Protein AF-A0A0N5AAP8-F1 (afdb_monomer_lite)

Structure (mmCIF, N/CA/C/O backbone):
data_AF-A0A0N5AAP8-F1
#
_entry.id   AF-A0A0N5AAP8-F1
#
loop_
_atom_site.group_PDB
_atom_site.id
_atom_site.type_symbol
_atom_site.label_atom_id
_atom_site.label_alt_id
_atom_site.label_comp_id
_atom_site.label_asym_id
_atom_site.label_entity_id
_atom_site.label_seq_id
_atom_site.pdbx_PDB_ins_code
_atom_site.Cartn_x
_atom_site.Cartn_y
_atom_site.Cartn_z
_atom_site.occupancy
_atom_site.B_iso_or_equiv
_atom_site.auth_seq_id
_atom_site.auth_comp_id
_atom_site.auth_asym_id
_atom_site.auth_atom_id
_atom_site.pdbx_PDB_model_num
ATOM 1 N N . MET A 1 1 ? -18.370 0.749 6.058 1.00 47.00 1 MET A N 1
ATOM 2 C CA . MET A 1 1 ? -17.013 0.217 5.783 1.00 47.00 1 MET A CA 1
ATOM 3 C C . MET A 1 1 ? -17.162 -0.996 4.897 1.00 47.00 1 MET A C 1
ATOM 5 O O . MET A 1 1 ? -18.015 -1.819 5.201 1.00 47.00 1 MET A O 1
ATOM 9 N N . VAL A 1 2 ? -16.382 -1.122 3.824 1.00 53.00 2 VAL A N 1
ATOM 10 C CA . VAL A 1 2 ? -16.415 -2.364 3.043 1.00 53.00 2 VAL A CA 1
ATOM 11 C C . VAL A 1 2 ? -15.285 -3.254 3.535 1.00 53.00 2 VAL A C 1
ATOM 13 O O . VAL A 1 2 ? -14.148 -3.131 3.087 1.00 53.00 2 VAL A O 1
ATOM 16 N N . LYS A 1 3 ? -15.616 -4.098 4.516 1.00 61.78 3 LYS A N 1
ATOM 17 C CA . LYS A 1 3 ? -14.767 -5.214 4.936 1.00 61.78 3 LYS A CA 1
ATOM 18 C C . LYS A 1 3 ? -14.449 -6.072 3.709 1.00 61.78 3 LYS A C 1
ATOM 20 O O . LYS A 1 3 ? -15.304 -6.222 2.837 1.00 61.78 3 LYS A O 1
ATOM 25 N N . ASN A 1 4 ? -13.243 -6.625 3.649 1.00 66.75 4 ASN A N 1
ATOM 26 C CA . ASN A 1 4 ? -12.796 -7.518 2.573 1.00 66.75 4 ASN A CA 1
ATOM 27 C C . ASN A 1 4 ? -12.579 -6.841 1.203 1.00 66.75 4 ASN A C 1
ATOM 29 O O . ASN A 1 4 ? -12.624 -7.509 0.171 1.00 66.75 4 ASN A O 1
ATOM 33 N N . LYS A 1 5 ? -12.318 -5.526 1.163 1.00 76.38 5 LYS A N 1
ATOM 34 C CA . LYS A 1 5 ? -11.788 -4.869 -0.046 1.00 76.38 5 LYS A CA 1
ATOM 35 C C . LYS A 1 5 ? -10.277 -5.027 -0.151 1.00 76.38 5 LYS A C 1
ATOM 37 O O . LYS A 1 5 ? -9.585 -5.138 0.855 1.00 76.38 5 LYS A O 1
ATOM 42 N N . THR A 1 6 ? -9.774 -4.948 -1.375 1.00 82.56 6 THR A N 1
ATOM 43 C CA . THR A 1 6 ? -8.341 -4.919 -1.671 1.00 82.56 6 THR A CA 1
ATOM 44 C C . THR A 1 6 ? -7.912 -3.505 -2.085 1.00 82.56 6 THR A C 1
ATOM 46 O O . THR A 1 6 ? -8.583 -2.898 -2.928 1.00 82.56 6 THR A O 1
ATOM 49 N N . PRO A 1 7 ? -6.830 -2.944 -1.508 1.00 85.62 7 PRO A N 1
ATOM 50 C CA . PRO A 1 7 ? -6.264 -1.676 -1.962 1.00 85.62 7 PRO A CA 1
ATOM 51 C C . PRO A 1 7 ? -5.748 -1.781 -3.399 1.00 85.62 7 PRO A C 1
ATOM 53 O O . PRO A 1 7 ? -5.248 -2.824 -3.811 1.00 85.62 7 PRO A O 1
ATOM 56 N N . CYS A 1 8 ? -5.845 -0.696 -4.164 1.00 86.56 8 CYS A N 1
ATOM 57 C CA . CYS A 1 8 ? -5.341 -0.680 -5.534 1.00 86.56 8 CYS A CA 1
ATOM 58 C C . CYS A 1 8 ? -3.822 -0.662 -5.580 1.00 86.56 8 CYS A C 1
ATOM 60 O O . CYS A 1 8 ? -3.192 0.163 -4.927 1.00 86.56 8 CYS A O 1
ATOM 62 N N . CYS A 1 9 ? -3.255 -1.524 -6.417 1.00 89.50 9 CYS A N 1
ATOM 63 C CA . CYS A 1 9 ? -1.825 -1.620 -6.646 1.00 89.50 9 CYS A CA 1
ATOM 64 C C . CYS A 1 9 ? -1.485 -1.044 -8.021 1.00 89.50 9 CYS A C 1
ATOM 66 O O . CYS A 1 9 ? -1.433 -1.754 -9.025 1.00 89.50 9 CYS A O 1
ATOM 68 N N . LEU A 1 10 ? -1.305 0.277 -8.066 1.00 87.19 10 LEU A N 1
ATOM 69 C CA . LEU A 1 10 ? -0.963 1.037 -9.270 1.00 87.19 10 LEU A CA 1
ATOM 70 C C . LEU A 1 10 ? 0.309 1.859 -9.025 1.00 87.19 10 LEU A C 1
ATOM 72 O O . LEU A 1 10 ? 0.608 2.215 -7.887 1.00 87.19 10 LEU A O 1
ATOM 76 N N . ASP A 1 11 ? 1.035 2.195 -10.094 1.00 89.88 11 ASP A N 1
ATOM 77 C CA . ASP A 1 11 ? 2.180 3.110 -10.016 1.00 89.88 11 ASP A CA 1
ATOM 78 C C . ASP A 1 11 ? 1.689 4.561 -10.095 1.00 89.88 11 ASP A C 1
ATOM 80 O O . ASP A 1 11 ? 1.364 5.067 -11.171 1.00 89.88 11 ASP A O 1
ATOM 84 N N . ARG A 1 12 ? 1.619 5.246 -8.952 1.00 85.94 12 ARG A N 1
ATOM 85 C CA . ARG A 1 12 ? 1.161 6.643 -8.869 1.00 85.94 12 ARG A CA 1
ATOM 86 C C . ARG A 1 12 ? 2.236 7.654 -9.266 1.00 85.94 12 ARG A C 1
ATOM 88 O O . ARG A 1 12 ? 1.881 8.735 -9.715 1.00 85.94 12 ARG A O 1
ATOM 95 N N . LEU A 1 13 ? 3.524 7.306 -9.178 1.00 86.69 13 LEU A N 1
ATOM 96 C CA . LEU A 1 13 ? 4.614 8.116 -9.758 1.00 86.69 13 LEU A CA 1
ATOM 97 C C . LEU A 1 13 ? 4.729 7.975 -11.290 1.00 86.69 13 LEU A C 1
ATOM 99 O O . LEU A 1 13 ? 5.602 8.595 -11.896 1.00 86.69 13 LEU A O 1
ATOM 103 N N . SER A 1 14 ? 3.840 7.193 -11.911 1.00 89.06 14 SER A N 1
ATOM 104 C CA . SER A 1 14 ? 3.933 6.591 -13.246 1.00 89.06 14 SER A CA 1
ATOM 105 C C . SER A 1 14 ? 4.815 5.344 -13.300 1.00 89.06 14 SER A C 1
ATOM 107 O O . SER A 1 14 ? 5.865 5.256 -12.661 1.00 89.06 14 SER A O 1
ATOM 109 N N . THR A 1 15 ? 4.401 4.388 -14.134 1.00 90.56 15 THR A N 1
ATOM 110 C CA . THR A 1 15 ? 5.169 3.167 -14.403 1.00 90.56 15 THR A CA 1
ATOM 111 C C . THR A 1 15 ? 6.558 3.481 -14.958 1.00 90.56 15 THR A C 1
ATOM 113 O O . THR A 1 15 ? 7.520 2.841 -14.554 1.00 90.56 15 THR A O 1
ATOM 116 N N . ILE A 1 16 ? 6.698 4.513 -15.800 1.00 92.62 16 ILE A N 1
ATOM 117 C CA . ILE A 1 16 ? 7.998 4.914 -16.363 1.00 92.62 16 ILE A CA 1
ATOM 118 C C . ILE A 1 16 ? 8.951 5.374 -15.255 1.00 92.62 16 ILE A C 1
ATOM 120 O O . ILE A 1 16 ? 10.104 4.951 -15.227 1.00 92.62 16 ILE A O 1
ATOM 124 N N . SER A 1 17 ? 8.491 6.214 -14.323 1.00 94.56 17 SER A N 1
ATOM 125 C CA . SER A 1 17 ? 9.327 6.689 -13.213 1.00 94.56 17 SER A CA 1
ATOM 126 C C . SER A 1 17 ? 9.760 5.548 -12.296 1.00 94.56 17 SER A C 1
ATOM 128 O O . SER A 1 17 ? 10.933 5.461 -11.940 1.00 94.56 17 SER A O 1
ATOM 130 N N . CYS A 1 18 ? 8.837 4.647 -11.949 1.00 93.81 18 CYS A N 1
ATOM 131 C CA . CYS A 1 18 ? 9.145 3.493 -11.108 1.00 93.81 18 CYS A CA 1
ATOM 132 C C . CYS A 1 18 ? 10.133 2.536 -11.792 1.00 93.81 18 CYS A C 1
ATOM 134 O O . CYS A 1 18 ? 11.100 2.115 -11.165 1.00 93.81 18 CYS A O 1
ATOM 136 N N . GLN A 1 19 ? 9.955 2.263 -13.088 1.00 92.62 19 GLN A N 1
ATOM 137 C CA . GLN A 1 19 ? 10.883 1.448 -13.880 1.00 92.62 19 GLN A CA 1
ATOM 138 C C . GLN A 1 19 ? 12.262 2.099 -14.018 1.00 92.62 19 GLN A C 1
ATOM 140 O O . GLN A 1 19 ? 13.276 1.418 -13.901 1.00 92.62 19 GLN A O 1
ATOM 145 N N . ARG A 1 20 ? 12.328 3.421 -14.221 1.00 93.38 20 ARG A N 1
ATOM 146 C CA . ARG A 1 20 ? 13.601 4.156 -14.228 1.00 93.38 20 ARG A CA 1
ATOM 147 C C . ARG A 1 20 ? 14.303 4.041 -12.881 1.00 93.38 20 ARG A C 1
ATOM 149 O O . ARG A 1 20 ? 15.493 3.757 -12.850 1.00 93.38 20 ARG A O 1
ATOM 156 N N . LEU A 1 21 ? 13.583 4.218 -11.775 1.00 92.31 21 LEU A N 1
ATOM 157 C CA . LEU A 1 21 ? 14.168 4.072 -10.445 1.00 92.31 21 LEU A CA 1
ATOM 158 C C . LEU A 1 21 ? 14.670 2.641 -10.202 1.00 92.31 21 LEU A C 1
ATOM 160 O O . LEU A 1 21 ? 15.773 2.476 -9.691 1.00 92.31 21 LEU A O 1
ATOM 164 N N . GLN A 1 22 ? 13.906 1.631 -10.625 1.00 92.06 22 GLN A N 1
ATOM 165 C CA . GLN A 1 22 ? 14.317 0.227 -10.582 1.00 92.06 22 GLN A CA 1
ATOM 166 C C . GLN A 1 22 ? 15.591 -0.028 -11.403 1.00 92.06 22 GLN A C 1
ATOM 168 O O . GLN A 1 22 ? 16.464 -0.761 -10.951 1.00 92.06 22 GLN A O 1
ATOM 173 N N . LEU A 1 23 ? 15.712 0.582 -12.586 1.00 90.88 23 LEU A N 1
ATOM 174 C CA . LEU A 1 23 ? 16.862 0.409 -13.474 1.00 90.88 23 LEU A CA 1
ATOM 175 C C . LEU A 1 23 ? 18.119 1.120 -12.955 1.00 90.88 23 LEU A C 1
ATOM 177 O O . LEU A 1 23 ? 19.197 0.536 -12.948 1.00 90.88 23 LEU A O 1
ATOM 181 N N . PHE A 1 24 ? 17.988 2.381 -12.541 1.00 93.00 24 PHE A N 1
ATOM 182 C CA . PHE A 1 24 ? 19.134 3.217 -12.175 1.00 93.00 24 PHE A CA 1
ATOM 183 C C . PHE A 1 24 ? 19.563 3.054 -10.714 1.00 93.00 24 PHE A C 1
ATOM 185 O O . PHE A 1 24 ? 20.729 3.266 -10.403 1.00 93.00 24 PHE A O 1
ATOM 192 N N . ASN A 1 25 ? 18.646 2.686 -9.814 1.00 93.44 25 ASN A N 1
ATOM 193 C CA . ASN A 1 25 ? 18.928 2.505 -8.387 1.00 93.44 25 ASN A CA 1
ATOM 194 C C . ASN A 1 25 ? 18.242 1.235 -7.840 1.00 93.44 25 ASN A C 1
ATOM 196 O O . ASN A 1 25 ? 17.395 1.332 -6.944 1.00 93.44 25 ASN A O 1
ATOM 200 N N . PRO A 1 26 ? 18.594 0.034 -8.338 1.00 91.88 26 PRO A N 1
ATOM 201 C CA . PRO A 1 26 ? 17.890 -1.209 -8.008 1.00 91.88 26 PRO A CA 1
ATOM 202 C C . PRO A 1 26 ? 17.878 -1.521 -6.506 1.00 91.88 26 PRO A C 1
ATOM 204 O O . PRO A 1 26 ? 16.839 -1.899 -5.970 1.00 91.88 26 PRO A O 1
ATOM 207 N N . SER A 1 27 ? 18.990 -1.295 -5.798 1.00 92.56 27 SER A N 1
ATOM 208 C CA . SER A 1 27 ? 19.078 -1.543 -4.351 1.00 92.56 27 SER A CA 1
ATOM 209 C C . SER A 1 27 ? 18.170 -0.615 -3.542 1.00 92.56 27 SER A C 1
ATOM 211 O O . SER A 1 27 ? 17.488 -1.063 -2.623 1.00 92.56 27 SER A O 1
ATOM 213 N N . LEU A 1 28 ? 18.118 0.674 -3.899 1.00 94.38 28 LEU A N 1
ATOM 214 C CA . LEU A 1 28 ? 17.236 1.642 -3.244 1.00 94.38 28 LEU A CA 1
ATOM 215 C C . LEU A 1 28 ? 15.766 1.347 -3.562 1.00 94.38 28 LEU A C 1
ATOM 217 O O . LEU A 1 28 ? 14.911 1.443 -2.682 1.00 94.38 28 LEU A O 1
ATOM 221 N N . PHE A 1 29 ? 15.467 0.984 -4.809 1.00 94.94 29 PHE A N 1
ATOM 222 C CA . PHE A 1 29 ? 14.127 0.583 -5.221 1.00 94.94 29 PHE A CA 1
ATOM 223 C C . PHE A 1 29 ? 13.649 -0.635 -4.418 1.00 94.94 29 PHE A C 1
ATOM 225 O O . PHE A 1 29 ? 12.587 -0.577 -3.797 1.00 94.94 29 PHE A O 1
ATOM 232 N N . LEU A 1 30 ? 14.472 -1.689 -4.345 1.00 93.94 30 LEU A N 1
ATOM 233 C CA . LEU A 1 30 ? 14.197 -2.889 -3.553 1.00 93.94 30 LEU A CA 1
ATOM 234 C C . LEU A 1 30 ? 13.958 -2.553 -2.084 1.00 93.94 30 LEU A C 1
ATOM 236 O O . LEU A 1 30 ? 12.953 -2.970 -1.508 1.00 93.94 30 LEU A O 1
ATOM 240 N N . TYR A 1 31 ? 14.881 -1.800 -1.484 1.00 95.62 31 TYR A N 1
ATOM 241 C CA . TYR A 1 31 ? 14.790 -1.417 -0.083 1.00 95.62 31 TYR A CA 1
ATOM 242 C C . TYR A 1 31 ? 13.448 -0.741 0.205 1.00 95.62 31 TYR A C 1
ATOM 244 O O . TYR A 1 31 ? 12.745 -1.111 1.143 1.00 95.62 31 TYR A O 1
ATOM 252 N N . ASN A 1 32 ? 13.033 0.193 -0.652 1.00 96.69 32 ASN A N 1
ATOM 253 C CA . ASN A 1 32 ? 11.748 0.855 -0.491 1.00 96.69 32 ASN A CA 1
ATOM 254 C C . ASN A 1 32 ? 10.554 -0.090 -0.710 1.00 96.69 32 ASN A C 1
ATOM 256 O O . ASN A 1 32 ? 9.585 0.003 0.041 1.00 96.69 32 ASN A O 1
ATOM 260 N N . CYS A 1 33 ? 10.610 -1.027 -1.662 1.00 95.56 33 CYS A N 1
ATOM 261 C CA . CYS A 1 33 ? 9.554 -2.032 -1.818 1.00 95.56 33 CYS A CA 1
ATOM 262 C C . CYS A 1 33 ? 9.406 -2.935 -0.576 1.00 95.56 33 CYS A C 1
ATOM 264 O O . CYS A 1 33 ? 8.294 -3.356 -0.273 1.00 95.56 33 CYS A O 1
ATOM 266 N N . ILE A 1 34 ? 10.491 -3.225 0.155 1.00 95.38 34 ILE A N 1
ATOM 267 C CA . ILE A 1 34 ? 10.466 -4.120 1.329 1.00 95.38 34 ILE A CA 1
ATOM 268 C C . ILE A 1 34 ? 10.153 -3.380 2.634 1.00 95.38 34 ILE A C 1
ATOM 270 O O . ILE A 1 34 ? 9.513 -3.952 3.516 1.00 95.38 34 ILE A O 1
ATOM 274 N N . HIS A 1 35 ? 10.609 -2.134 2.779 1.00 95.94 35 HIS A N 1
ATOM 275 C CA . HIS A 1 35 ? 10.614 -1.430 4.067 1.00 95.94 35 HIS A CA 1
ATOM 276 C C . HIS A 1 35 ? 9.697 -0.207 4.122 1.00 95.94 35 HIS A C 1
ATOM 278 O O . HIS A 1 35 ? 9.401 0.286 5.210 1.00 95.94 35 HIS A O 1
ATOM 284 N N . ASN A 1 36 ? 9.217 0.293 2.982 1.00 95.75 36 ASN A N 1
ATOM 285 C CA . ASN A 1 36 ? 8.423 1.514 2.927 1.00 95.75 36 ASN A CA 1
ATOM 286 C C . ASN A 1 36 ? 7.026 1.232 2.370 1.00 95.75 36 ASN A C 1
ATOM 288 O O . ASN A 1 36 ? 6.821 1.147 1.163 1.00 95.75 36 ASN A O 1
ATOM 292 N N . ALA A 1 37 ? 6.037 1.149 3.262 1.00 95.12 37 ALA A N 1
ATOM 293 C CA . ALA A 1 37 ? 4.661 0.842 2.883 1.00 95.12 37 ALA A CA 1
ATOM 294 C C . ALA A 1 37 ? 4.050 1.860 1.899 1.00 95.12 37 ALA A C 1
ATOM 296 O O . ALA A 1 37 ? 3.287 1.474 1.017 1.00 95.12 37 ALA A O 1
ATOM 297 N N . ASP A 1 38 ? 4.389 3.149 2.008 1.00 92.69 38 ASP A N 1
ATOM 298 C CA . ASP A 1 38 ? 3.896 4.156 1.060 1.00 92.69 38 ASP A CA 1
ATOM 299 C C . ASP A 1 38 ? 4.522 3.964 -0.320 1.00 92.69 38 ASP A C 1
ATOM 301 O O . ASP A 1 38 ? 3.854 4.110 -1.344 1.00 92.69 38 ASP A O 1
ATOM 305 N N . PHE A 1 39 ? 5.806 3.625 -0.366 1.00 95.38 39 PHE A N 1
ATOM 306 C CA . PHE A 1 39 ? 6.460 3.344 -1.631 1.00 95.38 39 PHE A CA 1
ATOM 307 C C . PHE A 1 39 ? 5.878 2.079 -2.274 1.00 95.38 39 PHE A C 1
ATOM 309 O O . PHE A 1 39 ? 5.389 2.118 -3.406 1.00 95.38 39 PHE A O 1
ATOM 316 N N . ALA A 1 40 ? 5.864 0.991 -1.502 1.00 95.12 40 ALA A N 1
ATOM 317 C CA . ALA A 1 40 ? 5.482 -0.343 -1.930 1.00 95.12 40 ALA A CA 1
ATOM 318 C C . ALA A 1 40 ? 4.006 -0.456 -2.318 1.00 95.12 40 ALA A C 1
ATOM 320 O O . ALA A 1 40 ? 3.700 -1.127 -3.288 1.00 95.12 40 ALA A O 1
ATOM 321 N N . PHE A 1 41 ? 3.076 0.188 -1.607 1.00 92.75 41 PHE A N 1
ATOM 322 C CA . PHE A 1 41 ? 1.636 -0.012 -1.843 1.00 92.75 41 PHE A CA 1
ATOM 323 C C . PHE A 1 41 ? 0.927 1.187 -2.467 1.00 92.75 41 PHE A C 1
ATOM 325 O O . PHE A 1 41 ? -0.217 1.055 -2.896 1.00 92.75 41 PHE A O 1
ATOM 332 N N . VAL A 1 42 ? 1.591 2.343 -2.553 1.00 90.19 42 VAL A N 1
ATOM 333 C CA . VAL A 1 42 ? 0.991 3.570 -3.088 1.00 90.19 42 VAL A CA 1
ATOM 334 C C . VAL A 1 42 ? 1.783 4.154 -4.259 1.00 90.19 42 VAL A C 1
ATOM 336 O O . VAL A 1 42 ? 1.177 4.515 -5.264 1.00 90.19 42 VAL A O 1
ATOM 339 N N . GLN A 1 43 ? 3.106 4.298 -4.161 1.00 92.69 43 GLN A N 1
ATOM 340 C CA . GLN A 1 43 ? 3.877 5.026 -5.180 1.00 92.69 43 GLN A CA 1
ATOM 341 C C . GLN A 1 43 ? 4.232 4.167 -6.396 1.00 92.69 43 GLN A C 1
ATOM 343 O O . GLN A 1 43 ? 3.976 4.597 -7.521 1.00 92.69 43 GLN A O 1
ATOM 348 N N . CYS A 1 44 ? 4.794 2.977 -6.173 1.00 94.38 44 CYS A N 1
ATOM 349 C CA . CYS A 1 44 ? 5.343 2.106 -7.218 1.00 94.38 44 CYS A CA 1
ATOM 350 C C . CYS A 1 44 ? 4.855 0.659 -7.098 1.00 94.38 44 CYS A C 1
ATOM 352 O O . CYS A 1 44 ? 5.590 -0.282 -7.393 1.00 94.38 44 CYS A O 1
ATOM 354 N N . CYS A 1 45 ? 3.615 0.469 -6.640 1.00 93.69 45 CYS A N 1
ATOM 355 C CA . CYS A 1 45 ? 3.122 -0.848 -6.256 1.00 93.69 45 CYS A CA 1
ATOM 356 C C . CYS A 1 45 ? 3.165 -1.870 -7.384 1.00 93.69 45 CYS A C 1
ATOM 358 O O . CYS A 1 45 ? 3.681 -2.974 -7.211 1.00 93.69 45 CYS A O 1
ATOM 360 N N . LYS A 1 46 ? 2.670 -1.505 -8.568 1.00 92.25 46 LYS A N 1
ATOM 361 C CA . LYS A 1 46 ? 2.656 -2.440 -9.689 1.00 92.25 46 LYS A CA 1
ATOM 362 C C . LYS A 1 46 ? 4.085 -2.817 -10.070 1.00 92.25 46 LYS A C 1
ATOM 364 O O . LYS A 1 46 ? 4.340 -3.995 -10.297 1.00 92.25 46 LYS A O 1
ATOM 369 N N . THR A 1 47 ? 5.011 -1.862 -10.100 1.00 92.69 47 THR A N 1
ATOM 370 C CA . THR A 1 47 ? 6.419 -2.135 -10.421 1.00 92.69 47 THR A CA 1
ATOM 371 C C . THR A 1 47 ? 7.116 -2.974 -9.338 1.00 92.69 47 THR A C 1
ATOM 373 O O . THR A 1 47 ? 7.870 -3.872 -9.694 1.00 92.69 47 THR A O 1
ATOM 376 N N . CYS A 1 48 ? 6.832 -2.769 -8.043 1.00 93.56 48 CYS A N 1
ATOM 377 C CA . CYS A 1 48 ? 7.405 -3.584 -6.959 1.00 93.56 48 CYS A CA 1
ATOM 378 C C . CYS A 1 48 ? 7.047 -5.076 -7.075 1.00 93.56 48 CYS A C 1
ATOM 380 O O . CYS A 1 48 ? 7.852 -5.920 -6.696 1.00 93.56 48 CYS A O 1
ATOM 382 N N . PHE A 1 49 ? 5.851 -5.401 -7.576 1.00 91.94 49 PHE A N 1
ATOM 383 C CA . PHE A 1 49 ? 5.290 -6.755 -7.474 1.00 91.94 49 PHE A CA 1
ATOM 384 C C . PHE A 1 49 ? 4.956 -7.412 -8.825 1.00 91.94 49 PHE A C 1
ATOM 386 O O . PHE A 1 49 ? 4.461 -8.537 -8.868 1.00 91.94 49 PHE A O 1
ATOM 393 N N . THR A 1 50 ? 5.206 -6.742 -9.955 1.00 86.69 50 THR A N 1
ATOM 394 C CA . THR A 1 50 ? 5.02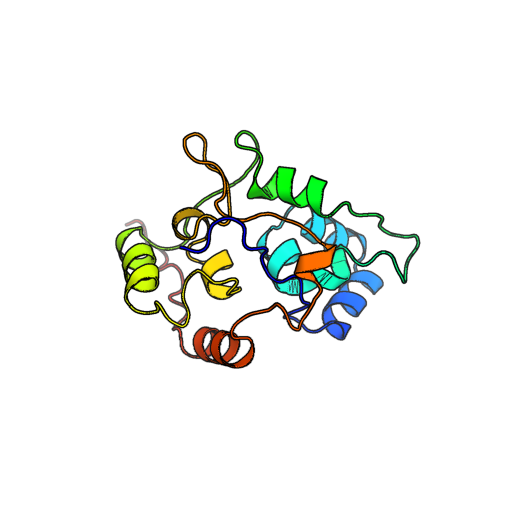1 -7.351 -11.281 1.00 86.69 50 THR A CA 1
ATOM 395 C C . THR A 1 50 ? 6.239 -8.187 -11.655 1.00 86.69 50 THR A C 1
ATOM 397 O O . THR A 1 50 ? 7.291 -7.657 -11.989 1.00 86.69 50 THR A O 1
ATOM 400 N N . GLN A 1 51 ? 6.043 -9.501 -11.720 1.00 66.50 51 GLN A N 1
ATOM 401 C CA . GLN A 1 51 ? 7.074 -10.501 -12.028 1.00 66.50 51 GLN A CA 1
ATOM 402 C C . GLN A 1 51 ? 7.588 -10.492 -13.485 1.00 66.50 51 GLN A C 1
ATOM 404 O O . GLN A 1 51 ? 8.464 -11.274 -13.833 1.00 66.50 51 GLN A O 1
ATOM 409 N N . ARG A 1 52 ? 7.025 -9.671 -14.386 1.00 53.19 52 ARG A N 1
ATOM 410 C CA . ARG A 1 52 ? 7.135 -9.937 -15.834 1.00 53.19 52 ARG A CA 1
ATOM 411 C C . ARG A 1 52 ? 8.406 -9.474 -16.544 1.00 53.19 52 ARG A C 1
ATOM 413 O O . ARG A 1 52 ? 8.645 -9.997 -17.622 1.00 53.19 52 ARG A O 1
ATOM 420 N N . ASN A 1 53 ? 9.216 -8.560 -16.004 1.00 43.91 53 ASN A N 1
ATOM 421 C CA . ASN A 1 53 ? 10.263 -7.926 -16.828 1.00 43.91 53 ASN A CA 1
ATOM 422 C C . ASN A 1 53 ? 11.688 -7.934 -16.264 1.00 43.91 53 ASN A C 1
ATOM 424 O O . ASN A 1 53 ? 12.591 -7.438 -16.934 1.00 43.91 53 ASN A O 1
ATOM 428 N N . SER A 1 54 ? 11.944 -8.499 -15.086 1.00 47.00 54 SER A N 1
ATOM 429 C CA . SER A 1 54 ? 13.321 -8.631 -14.617 1.00 47.00 54 SER A CA 1
ATOM 430 C C . SER A 1 54 ? 13.461 -9.808 -13.661 1.00 47.00 54 SER A C 1
ATOM 432 O O . SER A 1 54 ? 12.819 -9.858 -12.619 1.00 47.00 54 SER A O 1
ATOM 434 N N . HIS A 1 55 ? 14.376 -10.728 -13.970 1.00 50.44 55 HIS A N 1
ATOM 435 C CA . HIS A 1 55 ? 14.867 -11.781 -13.065 1.00 50.44 55 HIS A CA 1
ATOM 436 C C . HIS A 1 55 ? 15.520 -11.235 -11.774 1.00 50.44 55 HIS A C 1
ATOM 438 O O . HIS A 1 55 ? 16.203 -11.959 -11.060 1.00 50.44 55 HIS A O 1
ATOM 444 N N . ILE A 1 56 ? 15.370 -9.938 -11.501 1.00 55.31 56 ILE A N 1
ATOM 445 C CA . ILE A 1 56 ? 16.100 -9.196 -10.484 1.00 55.31 56 ILE A CA 1
ATOM 446 C C . ILE A 1 56 ? 15.334 -9.234 -9.154 1.00 55.31 56 ILE A C 1
ATOM 448 O O . ILE A 1 56 ? 15.968 -9.184 -8.105 1.00 55.31 56 ILE A O 1
ATOM 452 N N . MET A 1 57 ? 13.992 -9.313 -9.156 1.00 64.44 57 MET A N 1
ATOM 453 C CA . MET A 1 57 ? 13.198 -9.251 -7.918 1.00 64.44 57 MET A CA 1
ATOM 454 C C . MET A 1 57 ? 11.926 -10.110 -8.008 1.00 64.44 57 MET A C 1
ATOM 456 O O . MET A 1 57 ? 10.993 -9.748 -8.720 1.00 64.44 57 MET A 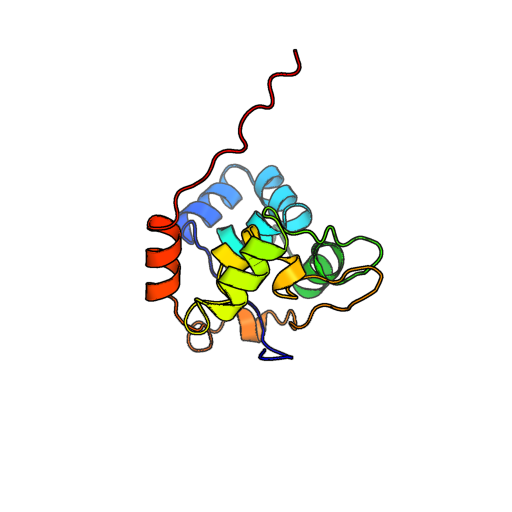O 1
ATOM 460 N N . ASP A 1 58 ? 11.852 -11.204 -7.246 1.00 75.06 58 ASP A N 1
ATOM 461 C CA . ASP A 1 58 ? 10.591 -11.918 -6.990 1.00 75.06 58 ASP A CA 1
ATOM 462 C C . ASP A 1 58 ? 10.072 -11.526 -5.602 1.00 75.06 58 ASP A C 1
ATOM 464 O O . ASP A 1 58 ? 10.346 -12.174 -4.590 1.00 75.06 58 ASP A O 1
ATOM 468 N N . LEU A 1 59 ? 9.411 -10.367 -5.535 1.00 89.38 59 LEU A N 1
ATOM 469 C CA . LEU A 1 59 ? 8.794 -9.896 -4.300 1.00 89.38 59 LEU A CA 1
ATOM 470 C C 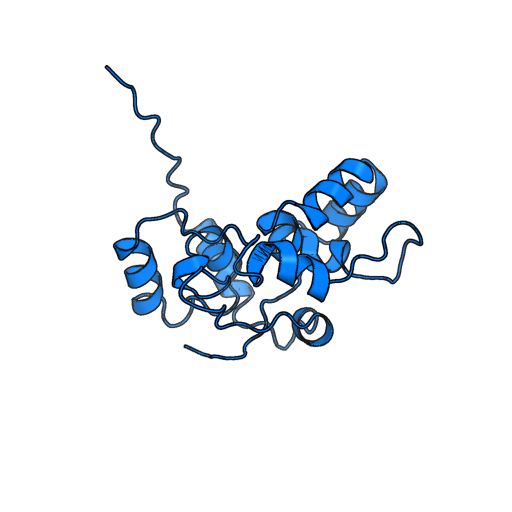. LEU A 1 59 ? 7.383 -10.461 -4.167 1.00 89.38 59 LEU A C 1
ATOM 472 O O . LEU A 1 59 ? 6.490 -10.165 -4.961 1.00 89.38 59 LEU A O 1
ATOM 476 N N . ASP A 1 60 ? 7.166 -11.209 -3.091 1.00 91.62 60 ASP A N 1
ATOM 477 C CA . ASP A 1 60 ? 5.847 -11.705 -2.722 1.00 91.62 60 ASP A CA 1
ATOM 478 C C . ASP A 1 60 ? 5.014 -10.579 -2.082 1.00 91.62 60 ASP A C 1
ATOM 480 O O . ASP A 1 60 ? 5.249 -10.161 -0.943 1.00 91.62 60 ASP A O 1
ATOM 484 N N . TYR A 1 61 ? 4.006 -10.109 -2.823 1.00 92.75 61 TYR A N 1
ATOM 485 C CA . TYR A 1 61 ? 3.048 -9.093 -2.380 1.00 92.75 61 TYR A CA 1
ATOM 486 C C . TYR A 1 61 ? 2.428 -9.413 -1.017 1.00 92.75 61 TYR A C 1
ATOM 488 O O . TYR A 1 61 ? 2.314 -8.532 -0.160 1.00 92.75 61 TYR A O 1
ATOM 496 N N . LYS A 1 62 ? 2.028 -10.673 -0.806 1.00 92.06 62 LYS A N 1
ATOM 497 C CA . LYS A 1 62 ? 1.388 -11.114 0.431 1.00 92.06 62 LYS A CA 1
ATOM 498 C C . LYS A 1 62 ? 2.389 -11.026 1.574 1.00 92.06 62 LYS A C 1
ATOM 500 O O . LYS A 1 62 ? 2.095 -10.355 2.559 1.00 92.06 62 LYS A O 1
ATOM 505 N N . LYS A 1 63 ? 3.589 -11.586 1.407 1.00 94.00 63 LYS A N 1
ATOM 506 C CA . LYS A 1 63 ? 4.646 -11.553 2.432 1.00 94.00 63 LYS A CA 1
ATOM 507 C C . LYS A 1 63 ? 5.028 -10.127 2.837 1.00 94.00 63 LYS A C 1
ATOM 509 O O . LYS A 1 63 ? 5.155 -9.833 4.024 1.00 94.00 63 LYS A O 1
ATOM 514 N N . ILE A 1 64 ? 5.188 -9.224 1.869 1.00 95.62 64 ILE A N 1
ATOM 515 C CA . ILE A 1 64 ? 5.518 -7.821 2.158 1.00 95.62 64 ILE A CA 1
ATOM 516 C C . ILE A 1 64 ? 4.348 -7.113 2.852 1.00 95.62 64 ILE A C 1
ATOM 518 O O . ILE A 1 64 ? 4.567 -6.366 3.807 1.00 95.62 64 ILE A O 1
ATOM 522 N N . SER A 1 65 ? 3.105 -7.375 2.436 1.00 95.06 65 SER A N 1
ATOM 523 C CA . SER A 1 65 ? 1.926 -6.813 3.108 1.00 95.06 65 SER A CA 1
ATOM 524 C C . SER A 1 65 ? 1.765 -7.336 4.537 1.00 95.06 65 SER A C 1
ATOM 526 O O . SER A 1 65 ? 1.406 -6.576 5.433 1.00 95.06 65 SER A O 1
ATOM 528 N N . GLU A 1 66 ? 2.107 -8.600 4.784 1.00 95.38 66 GLU A N 1
ATOM 529 C CA . GLU A 1 66 ? 2.143 -9.177 6.124 1.00 95.38 66 GLU A CA 1
ATOM 530 C C . GLU A 1 66 ? 3.170 -8.466 6.987 1.00 95.38 66 GLU A C 1
ATOM 532 O O . GLU A 1 66 ? 2.813 -7.942 8.039 1.00 95.38 66 GLU A O 1
ATOM 537 N N . ASN A 1 67 ? 4.407 -8.355 6.511 1.00 95.50 67 ASN A N 1
ATOM 538 C CA . ASN A 1 67 ? 5.475 -7.713 7.264 1.00 95.50 67 ASN A CA 1
ATOM 539 C C . ASN A 1 67 ? 5.166 -6.244 7.601 1.00 95.50 67 ASN A C 1
ATOM 541 O O . ASN A 1 67 ? 5.347 -5.822 8.743 1.00 95.50 67 ASN A O 1
ATOM 545 N N . LEU A 1 68 ? 4.696 -5.468 6.620 1.00 96.12 68 LEU A N 1
ATOM 546 C CA . LEU A 1 68 ? 4.545 -4.019 6.764 1.00 96.12 68 LEU A CA 1
ATOM 547 C C . LEU A 1 68 ? 3.187 -3.578 7.316 1.00 96.12 68 LEU A C 1
ATOM 549 O O . LEU A 1 68 ? 3.094 -2.476 7.861 1.00 96.12 68 LEU A O 1
ATOM 553 N N . LEU A 1 69 ? 2.126 -4.371 7.128 1.00 95.38 69 LEU A N 1
ATOM 554 C CA . LEU A 1 69 ? 0.753 -3.891 7.307 1.00 95.38 69 LEU A CA 1
ATOM 555 C C . LEU A 1 69 ? -0.124 -4.807 8.152 1.00 95.38 69 LEU A C 1
ATOM 557 O O . LEU A 1 69 ? -0.873 -4.278 8.966 1.00 95.38 69 LEU A O 1
ATOM 561 N N . THR A 1 70 ? -0.083 -6.132 8.000 1.00 94.94 70 THR A N 1
ATOM 562 C CA . THR A 1 70 ? -1.102 -6.999 8.632 1.00 94.94 70 THR A CA 1
ATOM 563 C C . THR A 1 70 ? -0.606 -7.861 9.791 1.00 94.94 70 THR A C 1
ATOM 565 O O . THR A 1 70 ? -1.425 -8.237 10.637 1.00 94.94 70 THR A O 1
ATOM 568 N N . ASN A 1 71 ? 0.696 -8.132 9.905 1.00 94.56 71 ASN A N 1
ATOM 569 C CA . ASN A 1 71 ? 1.261 -8.829 11.057 1.00 94.56 71 ASN A CA 1
ATOM 570 C C . ASN A 1 71 ? 1.284 -7.894 12.273 1.00 94.56 71 ASN A C 1
ATOM 572 O O . ASN A 1 71 ? 1.987 -6.891 12.291 1.00 94.56 71 ASN A O 1
ATOM 576 N N . LYS A 1 72 ? 0.542 -8.248 13.325 1.00 93.12 72 LYS A N 1
ATOM 577 C CA . LYS A 1 72 ? 0.405 -7.428 14.538 1.00 93.12 72 LYS A CA 1
ATOM 578 C C . LYS A 1 72 ? 1.719 -7.160 15.282 1.00 93.12 72 LYS A C 1
ATOM 580 O O . LYS A 1 72 ? 1.767 -6.202 16.046 1.00 93.12 72 LYS A O 1
ATOM 585 N N . ALA A 1 73 ? 2.737 -8.003 15.099 1.00 90.00 73 ALA A N 1
ATOM 586 C CA . ALA A 1 73 ? 4.031 -7.866 15.760 1.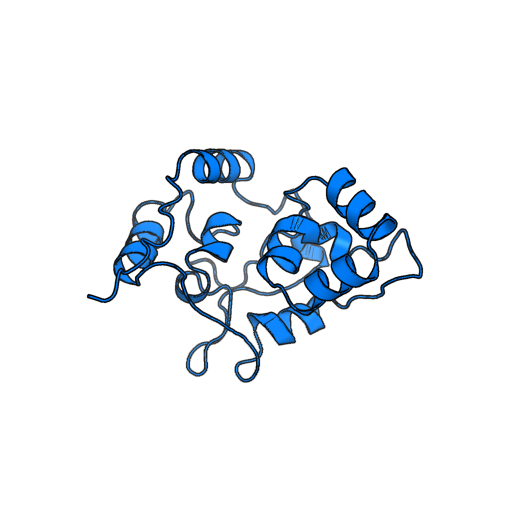00 90.00 73 ALA A CA 1
ATOM 587 C C . ALA A 1 73 ? 4.990 -6.925 15.013 1.00 90.00 73 ALA A C 1
ATOM 589 O O . ALA A 1 73 ? 5.794 -6.258 15.655 1.00 90.00 73 ALA A O 1
ATOM 590 N N . SER A 1 74 ? 4.914 -6.864 13.678 1.00 91.31 74 SER A N 1
ATOM 591 C CA . SER A 1 74 ? 5.848 -6.084 12.848 1.00 91.31 74 SER A CA 1
ATOM 592 C C . SER A 1 74 ? 5.218 -4.865 12.170 1.00 91.31 74 SER A C 1
ATOM 594 O O . SER A 1 74 ? 5.936 -3.947 11.777 1.00 91.31 74 SER A O 1
ATOM 596 N N . ALA A 1 75 ? 3.891 -4.828 12.023 1.00 90.69 75 ALA A N 1
ATOM 597 C CA . ALA A 1 75 ? 3.208 -3.760 11.310 1.00 90.69 75 ALA A CA 1
ATOM 598 C C . ALA A 1 75 ? 3.306 -2.428 12.061 1.00 90.69 75 ALA A C 1
ATOM 600 O O . ALA A 1 75 ? 2.821 -2.271 13.184 1.00 90.69 75 ALA A O 1
ATOM 601 N N . ILE A 1 76 ? 3.855 -1.422 11.384 1.00 89.81 76 ILE A N 1
ATOM 602 C CA . ILE A 1 76 ? 3.866 -0.046 11.873 1.00 89.81 76 ILE A CA 1
ATOM 603 C C . ILE A 1 76 ? 2.565 0.627 11.417 1.00 89.81 76 ILE A C 1
ATOM 605 O O . ILE A 1 76 ? 2.449 1.141 10.298 1.00 89.81 76 ILE A O 1
ATOM 609 N N . CYS A 1 77 ? 1.565 0.595 12.300 1.00 93.25 77 CYS A N 1
ATOM 610 C CA . CYS A 1 77 ? 0.201 1.024 12.003 1.00 93.25 77 CYS A CA 1
ATOM 611 C C . CYS A 1 77 ? -0.223 2.249 12.823 1.00 93.25 77 CYS A C 1
ATOM 613 O O . CYS A 1 77 ? -0.619 2.135 13.985 1.00 93.25 77 CYS A O 1
ATOM 615 N N . TYR A 1 78 ? -0.173 3.428 12.202 1.00 92.94 78 TYR A N 1
ATOM 616 C CA . TYR A 1 78 ? -0.577 4.695 12.812 1.00 92.94 78 TYR A CA 1
ATOM 617 C C . TYR A 1 78 ? -1.206 5.640 11.784 1.00 92.94 78 TYR A C 1
ATOM 619 O O . TYR A 1 78 ? -1.060 5.454 10.574 1.00 92.94 78 TYR A O 1
ATOM 627 N N . ASP A 1 79 ? -1.907 6.652 12.287 1.00 92.56 79 ASP A N 1
ATOM 628 C CA . ASP A 1 79 ? -2.404 7.777 11.500 1.00 92.56 79 ASP A CA 1
ATOM 629 C C . ASP A 1 79 ? -1.407 8.934 11.615 1.00 92.56 79 ASP A C 1
ATOM 631 O O . ASP A 1 79 ? -0.891 9.206 12.697 1.00 92.56 79 ASP A O 1
ATOM 635 N N . ARG A 1 80 ? -1.105 9.610 10.503 1.00 91.69 80 ARG A N 1
ATOM 636 C CA . ARG A 1 80 ? -0.260 10.819 10.507 1.00 91.69 80 ARG A CA 1
ATOM 637 C C . ARG A 1 80 ? -0.996 12.045 11.034 1.00 91.69 80 ARG A C 1
ATOM 639 O O . ARG A 1 80 ? -0.364 13.061 11.306 1.00 91.69 80 ARG A O 1
ATOM 646 N N . ARG A 1 81 ? -2.322 11.972 11.095 1.00 89.00 81 ARG A N 1
ATOM 647 C CA . ARG A 1 81 ? -3.196 13.006 11.642 1.00 89.00 81 ARG A CA 1
ATOM 648 C C . ARG A 1 81 ? -3.894 12.468 12.875 1.00 89.00 81 ARG A C 1
ATOM 650 O O . ARG A 1 81 ? -3.913 11.260 13.109 1.00 89.00 81 ARG A O 1
ATOM 657 N N . ASP A 1 82 ? -4.414 13.387 13.669 1.00 88.88 82 ASP A N 1
ATOM 658 C CA . ASP A 1 82 ? -5.175 13.066 14.862 1.00 88.88 82 ASP A CA 1
ATOM 659 C C . ASP A 1 82 ? -6.439 12.264 14.527 1.00 88.88 82 ASP A C 1
ATOM 661 O O . ASP A 1 82 ? -6.918 12.196 13.385 1.00 88.88 82 ASP A O 1
ATOM 665 N N . LYS A 1 83 ? -6.949 11.593 15.558 1.00 88.56 83 LYS A N 1
ATOM 666 C CA . LYS A 1 83 ? -8.075 10.676 15.431 1.00 88.56 83 LYS A CA 1
ATOM 667 C C . LYS A 1 83 ? -9.331 11.428 15.006 1.00 88.56 83 LYS A C 1
ATOM 669 O O . LYS A 1 83 ? -10.057 10.922 14.156 1.00 88.56 83 LYS A O 1
ATOM 674 N N . GLU A 1 84 ? -9.583 12.608 15.567 1.00 89.38 84 GLU A N 1
ATOM 675 C CA . GLU A 1 84 ? -10.740 13.435 15.229 1.00 89.38 84 GLU A CA 1
ATOM 676 C C . GLU A 1 84 ? -10.746 13.784 13.739 1.00 89.38 84 GLU A C 1
ATOM 678 O O . GLU A 1 84 ? -11.765 13.614 13.068 1.00 89.38 84 GLU A O 1
ATOM 683 N N . TRP A 1 85 ? -9.597 14.180 13.193 1.00 87.75 85 TRP A N 1
ATOM 684 C CA . TRP A 1 85 ? -9.452 14.495 11.778 1.00 87.75 85 TRP A CA 1
ATOM 685 C C . TRP A 1 85 ? -9.670 13.271 10.886 1.00 87.75 85 TRP A C 1
ATOM 687 O O . TRP A 1 85 ? -10.399 13.349 9.896 1.00 87.75 85 TRP A O 1
ATOM 697 N N . CYS A 1 86 ? -9.086 12.120 11.233 1.00 87.06 86 CYS A N 1
ATOM 698 C CA . CYS A 1 86 ? -9.277 10.892 10.462 1.00 87.06 86 CYS A CA 1
ATOM 699 C C . CYS A 1 86 ? -10.713 10.355 10.529 1.00 87.06 86 CYS A C 1
ATOM 701 O O . CYS A 1 86 ? -11.227 9.858 9.525 1.00 87.06 86 CYS A O 1
ATOM 703 N N . GLU A 1 87 ? -11.385 10.478 11.675 1.00 85.31 87 GLU A N 1
ATOM 704 C CA . GLU A 1 87 ? -12.804 10.144 11.819 1.00 85.31 87 GLU A CA 1
ATOM 705 C C . GLU A 1 87 ? -13.690 11.121 11.038 1.00 85.31 87 GLU A C 1
ATOM 707 O O . GLU A 1 87 ? -14.611 10.683 10.348 1.00 85.31 87 GLU A O 1
ATOM 712 N N . SER A 1 88 ? -13.371 12.419 11.057 1.00 80.38 88 SER A N 1
ATOM 713 C CA . SER A 1 88 ? -14.052 13.418 10.230 1.00 80.38 88 SER A CA 1
ATOM 714 C C . SER A 1 88 ? -13.893 13.099 8.745 1.00 80.38 88 SER A C 1
ATOM 716 O O . SER A 1 88 ? -14.889 12.962 8.042 1.00 80.38 88 SER A O 1
ATOM 718 N N . MET A 1 89 ? -12.670 12.825 8.269 1.00 78.19 89 MET A N 1
ATOM 719 C CA . MET A 1 89 ? -12.436 12.407 6.881 1.00 78.19 89 MET A CA 1
ATOM 720 C C . MET A 1 89 ? -13.238 11.146 6.529 1.00 78.19 89 MET A C 1
ATOM 722 O O . MET A 1 89 ? -13.804 11.037 5.440 1.00 78.19 89 MET A O 1
ATOM 726 N N . ARG A 1 90 ? -13.332 10.191 7.460 1.00 75.44 90 ARG A N 1
ATOM 727 C CA . ARG A 1 90 ? -14.096 8.953 7.274 1.00 75.44 90 ARG A CA 1
ATOM 728 C C . ARG A 1 90 ? -15.602 9.206 7.116 1.00 75.44 90 ARG A C 1
ATOM 730 O O . ARG A 1 90 ? -16.248 8.446 6.390 1.00 75.44 90 ARG A O 1
ATOM 737 N N . LEU A 1 91 ? -16.149 10.218 7.791 1.00 72.69 91 LEU A N 1
ATOM 738 C CA . LEU A 1 91 ? -17.576 10.562 7.808 1.00 72.69 91 LEU A CA 1
ATOM 739 C C . LEU A 1 91 ? -17.962 11.563 6.706 1.00 72.69 91 LEU A C 1
ATOM 741 O O . LEU A 1 91 ? -18.925 11.335 5.978 1.00 72.69 91 LEU A O 1
ATOM 745 N N . GLU A 1 92 ? -17.201 12.644 6.569 1.00 61.25 92 GLU A N 1
ATOM 746 C CA . GLU A 1 92 ? -17.478 13.796 5.704 1.00 61.25 92 GLU A CA 1
ATOM 747 C C . GLU A 1 92 ? -17.206 13.476 4.226 1.00 61.25 92 GLU A C 1
ATOM 749 O O . GLU A 1 92 ? -17.979 13.825 3.334 1.00 61.25 92 GLU A O 1
ATOM 754 N N . TYR A 1 93 ? -16.169 12.680 3.962 1.00 54.75 93 TYR A N 1
ATOM 755 C CA . TYR A 1 93 ? -15.808 12.230 2.622 1.00 54.75 93 TYR A CA 1
ATOM 756 C C . TYR A 1 93 ? -16.320 10.816 2.355 1.00 54.75 93 TYR A C 1
ATOM 758 O O . TYR A 1 93 ? -15.653 10.039 1.689 1.00 54.75 93 TYR A O 1
ATOM 766 N N . ALA A 1 94 ? -17.514 10.435 2.819 1.00 49.91 94 ALA A N 1
ATOM 767 C CA . ALA A 1 94 ? -18.060 9.081 2.631 1.00 49.91 94 ALA A CA 1
ATOM 768 C C . ALA A 1 94 ? -18.074 8.581 1.159 1.00 49.91 94 ALA A C 1
ATOM 770 O O . ALA A 1 94 ? -18.094 7.372 0.921 1.00 49.91 94 ALA A O 1
ATOM 771 N N . ARG A 1 95 ? -18.008 9.489 0.167 1.00 50.28 95 ARG A N 1
ATOM 772 C CA . ARG A 1 95 ? -17.829 9.173 -1.268 1.00 50.28 95 ARG A CA 1
ATOM 773 C C . ARG A 1 95 ? -16.358 9.020 -1.714 1.00 50.28 95 ARG A C 1
ATOM 775 O O . ARG A 1 95 ? -16.108 8.322 -2.689 1.00 50.28 95 ARG A O 1
ATOM 782 N N . LEU A 1 96 ? -15.407 9.625 -0.997 1.00 54.28 96 LEU A N 1
ATOM 783 C CA . LEU A 1 96 ? -13.953 9.698 -1.254 1.00 54.28 96 LEU A CA 1
ATOM 784 C C . LEU A 1 96 ? -13.106 9.120 -0.093 1.00 54.28 96 LEU A C 1
ATOM 786 O O . LEU A 1 96 ? -11.925 9.414 0.034 1.00 54.28 96 LEU A O 1
ATOM 790 N N . GLY A 1 97 ? -13.711 8.364 0.821 1.00 67.44 97 GLY A N 1
ATOM 791 C CA . GLY A 1 97 ? -13.097 8.023 2.104 1.00 67.44 97 GLY A CA 1
ATOM 792 C C . GLY A 1 97 ? -12.038 6.924 2.000 1.00 67.44 97 GLY A C 1
ATOM 793 O O . GLY A 1 97 ? -11.368 6.739 0.986 1.00 67.44 97 GLY A O 1
ATOM 794 N N . CYS A 1 98 ? -11.936 6.109 3.052 1.00 75.38 98 CYS A N 1
ATOM 795 C CA . CYS A 1 98 ? -11.066 4.926 3.166 1.00 75.38 98 CYS A CA 1
ATOM 796 C C . CYS A 1 98 ? -11.248 3.842 2.067 1.00 75.38 98 CYS A C 1
ATOM 798 O O . CYS A 1 98 ? -10.766 2.720 2.199 1.00 75.38 98 CYS A O 1
ATOM 800 N N . SER A 1 99 ? -11.976 4.127 0.987 1.00 66.19 99 SER A N 1
ATOM 801 C CA . SER A 1 99 ? -12.106 3.300 -0.207 1.00 66.19 99 SER A CA 1
ATOM 802 C C . SER A 1 99 ? -10.870 3.421 -1.102 1.00 66.19 99 SER A C 1
ATOM 804 O O . SER A 1 99 ? -10.883 4.148 -2.091 1.00 66.19 99 SER A O 1
ATOM 806 N N . SER A 1 100 ? -9.813 2.685 -0.761 1.00 62.03 100 SER A N 1
ATOM 807 C CA . SER A 1 100 ? -8.612 2.477 -1.590 1.00 62.03 100 SER A CA 1
ATOM 808 C C . SER A 1 100 ? -7.944 3.761 -2.117 1.00 62.03 100 SER A C 1
ATOM 810 O O . SER A 1 100 ? -7.306 3.729 -3.169 1.00 62.03 100 SER A O 1
ATOM 812 N N . MET A 1 101 ? -8.078 4.887 -1.405 1.00 75.00 101 MET A N 1
ATOM 813 C CA . MET A 1 101 ? -7.426 6.145 -1.771 1.00 75.00 101 MET A CA 1
ATOM 814 C C . MET A 1 101 ? -5.994 6.200 -1.228 1.00 75.00 101 MET A C 1
ATOM 816 O O . MET A 1 101 ? -5.800 6.000 -0.024 1.00 75.00 101 MET A O 1
ATOM 820 N N . PRO A 1 102 ? -4.988 6.507 -2.069 1.00 81.00 102 PRO A N 1
ATOM 821 C CA . PRO A 1 102 ? -3.600 6.565 -1.619 1.00 81.00 102 PRO A CA 1
ATOM 822 C C . PRO A 1 102 ? -3.363 7.636 -0.550 1.00 81.00 102 PRO A C 1
ATOM 824 O O . PRO A 1 102 ? -2.624 7.399 0.403 1.00 81.00 102 PRO A O 1
ATOM 827 N N . PHE A 1 103 ? -4.064 8.767 -0.636 1.00 80.94 103 PHE A N 1
ATOM 828 C CA . PHE A 1 103 ? -4.123 9.763 0.430 1.00 80.94 103 PHE A CA 1
ATOM 829 C C . PHE A 1 103 ? -4.553 9.183 1.780 1.00 80.94 103 PHE A C 1
ATOM 831 O O . PHE A 1 103 ? -3.831 9.304 2.768 1.00 80.94 103 PHE A O 1
ATOM 838 N N . ALA A 1 104 ? -5.695 8.494 1.821 1.00 85.06 104 ALA A N 1
ATOM 839 C CA . ALA A 1 104 ? -6.211 7.890 3.044 1.00 85.06 104 ALA A CA 1
ATOM 840 C C . ALA A 1 104 ? -5.241 6.834 3.601 1.00 85.06 104 ALA A C 1
ATOM 842 O O . ALA A 1 104 ? -5.051 6.755 4.811 1.00 85.06 104 ALA A O 1
ATOM 843 N N . PHE A 1 105 ? -4.574 6.070 2.728 1.00 88.88 105 PHE A N 1
ATOM 844 C CA . PHE A 1 105 ? -3.531 5.123 3.131 1.00 88.88 105 PHE A CA 1
ATOM 845 C C . PHE A 1 105 ? -2.319 5.809 3.780 1.00 88.88 105 PHE A C 1
ATOM 847 O O . PHE A 1 105 ? -1.750 5.277 4.733 1.00 88.88 105 PHE A O 1
ATOM 854 N N . ARG A 1 106 ? -1.915 6.980 3.275 1.00 88.19 106 ARG A N 1
ATOM 855 C CA . ARG A 1 106 ? -0.786 7.753 3.815 1.00 88.19 106 ARG A CA 1
ATOM 856 C C . ARG A 1 106 ? -1.130 8.444 5.128 1.00 88.19 106 ARG A C 1
ATOM 858 O O . ARG A 1 106 ? -0.279 8.530 6.007 1.00 88.19 106 ARG A O 1
ATOM 865 N N . VAL A 1 107 ? -2.342 8.986 5.234 1.00 88.25 107 VAL A N 1
ATOM 866 C CA . VAL A 1 107 ? -2.703 9.918 6.310 1.00 88.25 107 VAL A CA 1
ATOM 867 C C . VAL A 1 107 ? -3.464 9.239 7.443 1.00 88.25 107 VAL A C 1
ATOM 869 O O . VAL A 1 107 ? -3.152 9.485 8.603 1.00 88.25 107 VAL A O 1
ATOM 872 N N . CYS A 1 108 ? -4.406 8.354 7.124 1.00 90.56 108 CYS A N 1
ATOM 873 C CA . CYS A 1 108 ? -5.309 7.726 8.089 1.00 90.56 108 CYS A CA 1
ATOM 874 C C . CYS A 1 108 ? -5.240 6.201 8.017 1.00 90.56 108 CYS A C 1
ATOM 876 O O . CYS A 1 108 ? -6.263 5.517 8.005 1.00 90.56 108 CYS A O 1
ATOM 878 N N . ARG A 1 109 ? -4.025 5.650 7.917 1.00 91.12 109 ARG A N 1
ATOM 879 C CA . ARG A 1 109 ? -3.803 4.223 7.667 1.00 91.12 109 ARG A CA 1
ATOM 880 C C . ARG A 1 109 ? -4.501 3.319 8.685 1.00 91.12 109 ARG A C 1
ATOM 882 O O . ARG A 1 109 ? -5.133 2.332 8.301 1.00 91.12 109 ARG A O 1
ATOM 889 N N . LYS A 1 110 ? -4.387 3.662 9.968 1.00 92.69 110 LYS A N 1
ATOM 890 C CA . LYS A 1 110 ? -4.955 2.914 11.092 1.00 92.69 110 LYS A CA 1
ATOM 891 C C . LYS A 1 110 ? -6.462 3.135 11.174 1.00 92.69 110 LYS A C 1
ATOM 893 O O . LYS A 1 110 ? -7.207 2.157 11.220 1.00 92.69 110 LYS A O 1
ATOM 898 N N . SER A 1 111 ? -6.916 4.387 11.139 1.00 90.75 111 SER A N 1
ATOM 899 C CA . SER A 1 111 ? -8.345 4.731 11.203 1.00 90.75 111 SER A CA 1
ATOM 900 C C . SER A 1 111 ? -9.142 4.152 10.028 1.00 90.75 111 SER A C 1
ATOM 902 O O . SER A 1 111 ? -10.281 3.716 10.192 1.00 90.75 111 SER A O 1
ATOM 904 N N . CYS A 1 112 ? -8.521 4.049 8.852 1.00 88.00 112 CYS A N 1
ATOM 905 C CA . CYS A 1 112 ? -9.110 3.416 7.674 1.00 88.00 112 CYS A CA 1
ATOM 906 C C . CYS A 1 112 ? -9.020 1.886 7.651 1.00 88.00 112 CYS A C 1
ATOM 908 O O . CYS A 1 112 ? -9.574 1.270 6.740 1.00 88.00 112 CYS A O 1
ATOM 910 N N . GLY A 1 113 ? -8.341 1.266 8.620 1.00 90.38 113 GLY A N 1
ATOM 911 C CA . GLY A 1 113 ? -8.217 -0.188 8.698 1.00 90.38 113 GLY A CA 1
ATOM 912 C C . GLY A 1 113 ? -7.328 -0.799 7.613 1.00 90.38 113 GLY A C 1
ATOM 913 O O . GLY A 1 113 ? -7.491 -1.974 7.290 1.00 90.38 113 GLY A O 1
ATOM 914 N N . TYR A 1 114 ? -6.392 -0.037 7.040 1.00 91.75 114 TYR A N 1
ATOM 915 C CA . TYR A 1 114 ? -5.435 -0.569 6.063 1.00 91.75 114 TYR A CA 1
ATOM 916 C C . TYR A 1 114 ? -4.354 -1.440 6.712 1.00 91.75 114 TYR A C 1
ATOM 918 O O . TYR A 1 114 ? -3.725 -2.245 6.042 1.00 91.75 114 TYR A O 1
ATOM 926 N N . CYS A 1 115 ? -4.127 -1.297 8.014 1.00 94.25 115 CYS A N 1
ATOM 927 C CA . CYS A 1 115 ? -3.139 -2.079 8.742 1.00 94.25 115 CYS A CA 1
ATOM 928 C C . CYS A 1 115 ? -3.714 -2.642 10.041 1.00 94.25 115 CYS A C 1
ATOM 930 O O . CYS A 1 115 ? -4.719 -2.161 10.570 1.00 94.25 115 CYS A O 1
ATOM 932 N N . SER A 1 116 ? -3.063 -3.685 10.541 1.00 95.62 116 SER A N 1
ATOM 933 C CA . SER A 1 116 ? -3.356 -4.292 11.827 1.00 95.62 116 SER A CA 1
ATOM 934 C C . SER A 1 116 ? -2.661 -3.527 12.947 1.00 95.62 116 SER A C 1
ATOM 936 O O . SER A 1 116 ? -1.532 -3.066 12.821 1.00 95.62 116 SER A O 1
ATOM 938 N N . THR A 1 117 ? -3.328 -3.467 14.089 1.00 93.81 117 THR A N 1
ATOM 939 C CA . THR A 1 117 ? -2.766 -3.084 15.386 1.00 93.81 117 THR A CA 1
ATOM 940 C C . THR A 1 117 ? -2.773 -4.304 16.307 1.00 93.81 117 THR A C 1
ATOM 942 O O . THR A 1 117 ? -3.403 -5.319 15.995 1.00 93.81 117 THR A O 1
ATOM 945 N N . ILE A 1 118 ? -2.158 -4.197 17.488 1.00 90.25 118 ILE A N 1
ATOM 946 C CA . ILE A 1 118 ? -2.184 -5.255 18.517 1.00 90.25 118 ILE A CA 1
ATOM 947 C C . ILE A 1 118 ? -3.631 -5.734 18.774 1.00 90.25 118 ILE A C 1
ATOM 949 O O . ILE A 1 118 ? -3.920 -6.935 18.778 1.00 90.25 118 ILE A O 1
ATOM 953 N N . ASN A 1 119 ? -4.577 -4.793 18.845 1.00 91.56 119 ASN A N 1
ATOM 954 C CA . ASN A 1 119 ? -5.960 -5.063 19.245 1.00 91.56 119 ASN A CA 1
ATOM 955 C C . ASN A 1 119 ? -6.932 -5.281 18.075 1.00 91.56 119 ASN A C 1
ATOM 957 O O . ASN A 1 119 ? -8.042 -5.758 18.291 1.00 91.56 119 ASN A O 1
ATOM 961 N N . LYS A 1 120 ? -6.553 -4.953 16.834 1.00 91.81 120 LYS A N 1
ATOM 962 C CA . LYS A 1 120 ? -7.471 -4.993 15.682 1.00 91.81 120 LYS A CA 1
ATOM 963 C C . LYS A 1 120 ? -6.750 -5.440 14.414 1.00 91.81 120 LYS A C 1
ATOM 965 O O . LYS A 1 120 ? -5.714 -4.878 14.084 1.00 91.81 120 LYS A O 1
ATOM 970 N N . ALA A 1 121 ? -7.295 -6.426 13.705 1.00 93.38 121 ALA A N 1
ATOM 971 C CA . ALA A 1 121 ? -6.797 -6.808 12.383 1.00 93.38 121 ALA A CA 1
ATOM 972 C C . ALA A 1 121 ? -7.147 -5.747 11.324 1.00 93.38 121 ALA A C 1
ATOM 974 O O . ALA A 1 121 ? -8.114 -5.003 11.492 1.00 93.38 121 ALA A O 1
ATOM 975 N N . ALA A 1 122 ? -6.376 -5.694 10.237 1.00 92.44 122 ALA A N 1
ATOM 976 C CA . ALA A 1 122 ? -6.730 -4.898 9.067 1.00 92.44 122 ALA A C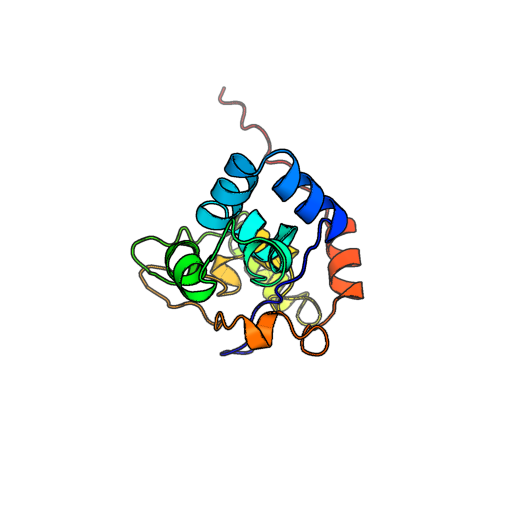A 1
ATOM 977 C C . ALA A 1 122 ? -8.124 -5.288 8.533 1.00 92.44 122 ALA A C 1
ATOM 979 O O . ALA A 1 122 ? -8.497 -6.461 8.523 1.00 92.44 122 ALA A O 1
ATOM 980 N N . ASP A 1 123 ? -8.885 -4.297 8.069 1.00 90.25 123 ASP A N 1
ATOM 981 C CA . ASP A 1 123 ? -10.222 -4.486 7.491 1.00 90.25 123 ASP A CA 1
ATOM 982 C C . ASP A 1 123 ? -10.157 -4.858 5.991 1.00 90.25 123 ASP A C 1
ATOM 984 O O . ASP A 1 123 ? -11.156 -5.281 5.394 1.00 90.25 123 ASP A O 1
ATOM 988 N N . VAL A 1 124 ? -8.981 -4.685 5.378 1.00 87.38 124 VAL A N 1
ATOM 989 C CA . VAL A 1 124 ? -8.690 -4.958 3.965 1.00 87.38 124 VAL A CA 1
ATOM 990 C C . VAL A 1 124 ? -7.972 -6.294 3.769 1.00 87.38 124 VAL A C 1
ATOM 992 O O . VAL A 1 124 ? -7.274 -6.784 4.654 1.00 87.38 124 VAL A O 1
ATOM 995 N N . VAL A 1 125 ? -8.096 -6.858 2.566 1.00 88.81 125 VAL A N 1
ATOM 996 C CA . VAL A 1 125 ? -7.385 -8.069 2.142 1.00 88.81 125 VAL A CA 1
ATOM 997 C C . VAL A 1 125 ? -6.361 -7.709 1.073 1.00 88.81 125 VAL A C 1
ATOM 999 O O . VAL A 1 125 ? -6.711 -7.213 0.000 1.00 88.81 125 VAL A O 1
ATOM 1002 N N . TYR A 1 126 ? -5.094 -8.002 1.345 1.00 90.56 126 TYR A N 1
ATOM 1003 C CA . TYR A 1 126 ? -3.989 -7.803 0.412 1.00 90.56 126 TYR A CA 1
ATOM 1004 C C . TYR A 1 126 ? -3.911 -8.967 -0.584 1.00 90.56 126 TYR A C 1
ATOM 1006 O O . TYR A 1 126 ? -3.286 -9.991 -0.325 1.00 90.56 126 TYR A O 1
ATOM 1014 N N . ASN A 1 127 ? -4.566 -8.808 -1.738 1.00 90.12 127 ASN A N 1
ATOM 1015 C CA . ASN A 1 127 ? -4.571 -9.783 -2.830 1.00 90.12 127 ASN A CA 1
ATOM 1016 C C . ASN A 1 127 ? -4.055 -9.135 -4.120 1.00 90.12 127 ASN A C 1
ATOM 1018 O O . ASN A 1 127 ? -4.748 -8.316 -4.720 1.00 90.12 127 ASN A O 1
ATOM 1022 N N . PHE A 1 128 ? -2.863 -9.522 -4.572 1.00 90.50 128 PHE A N 1
ATOM 1023 C CA . PHE A 1 128 ? -2.221 -8.873 -5.715 1.00 90.50 128 PHE A CA 1
ATOM 1024 C C . PHE A 1 128 ? -3.035 -8.969 -7.011 1.00 90.50 128 PHE A C 1
ATOM 1026 O O . PHE A 1 128 ? -3.233 -7.959 -7.683 1.00 90.50 128 PHE A O 1
ATOM 1033 N N . SER A 1 129 ? -3.569 -10.152 -7.334 1.00 88.25 129 SER A N 1
ATOM 1034 C CA . SER A 1 129 ? -4.333 -10.390 -8.566 1.00 88.25 129 SER A CA 1
ATOM 1035 C C . SER A 1 129 ? -5.582 -9.513 -8.664 1.00 88.25 129 SER A C 1
ATOM 1037 O O . SER A 1 129 ? -5.959 -9.096 -9.756 1.00 88.25 129 SER A O 1
ATOM 1039 N N . ILE A 1 130 ? -6.211 -9.204 -7.526 1.00 88.50 130 ILE A N 1
ATOM 1040 C CA . ILE A 1 130 ? -7.345 -8.274 -7.460 1.00 88.50 130 ILE A CA 1
ATOM 1041 C C . ILE A 1 130 ? -6.852 -6.822 -7.457 1.00 88.50 130 ILE A C 1
ATOM 1043 O O . ILE A 1 130 ? -7.446 -5.978 -8.126 1.00 88.50 130 ILE A O 1
ATOM 1047 N N . ALA A 1 131 ? -5.769 -6.530 -6.732 1.00 88.56 131 ALA A N 1
ATOM 1048 C CA . ALA A 1 131 ? -5.228 -5.185 -6.549 1.00 88.56 131 ALA A 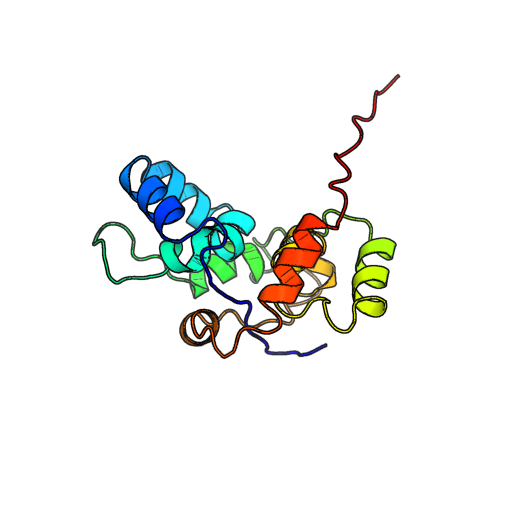CA 1
ATOM 1049 C C . ALA A 1 131 ? -4.776 -4.524 -7.861 1.00 88.56 131 ALA A C 1
ATOM 1051 O O . ALA A 1 131 ? -4.853 -3.301 -7.985 1.00 88.56 131 ALA A O 1
ATOM 1052 N N . ILE A 1 132 ? -4.302 -5.314 -8.829 1.00 88.19 132 ILE A N 1
ATOM 1053 C CA . ILE A 1 132 ? -3.861 -4.821 -10.143 1.00 88.19 132 ILE A CA 1
ATOM 1054 C C . ILE A 1 132 ? -5.000 -4.675 -11.162 1.00 88.19 132 ILE A C 1
ATOM 1056 O O . ILE A 1 132 ? -4.785 -4.081 -12.223 1.00 88.19 132 ILE A O 1
ATOM 1060 N N . ASP A 1 133 ? -6.205 -5.193 -10.882 1.00 86.31 133 ASP A N 1
ATOM 1061 C CA . ASP A 1 133 ? -7.353 -5.003 -11.773 1.00 86.31 133 ASP A CA 1
ATOM 1062 C C . ASP A 1 133 ? -7.869 -3.569 -11.643 1.00 86.31 133 ASP A C 1
ATOM 1064 O O . ASP A 1 133 ? -8.670 -3.213 -10.777 1.00 86.31 133 ASP A O 1
ATOM 1068 N N . TYR A 1 134 ? -7.419 -2.736 -12.573 1.00 79.31 134 TYR A N 1
ATOM 1069 C CA . TYR A 1 134 ? -7.748 -1.324 -12.629 1.00 79.31 134 TYR A CA 1
ATOM 1070 C C . TYR A 1 134 ? -9.260 -1.058 -12.719 1.00 79.31 134 TYR A C 1
ATOM 1072 O O . TYR A 1 134 ? -9.681 0.046 -12.382 1.00 79.31 134 TYR A O 1
ATOM 1080 N N . ARG A 1 135 ? -10.088 -2.005 -13.169 1.00 80.81 135 ARG A N 1
ATOM 1081 C CA . ARG A 1 135 ? -11.551 -1.829 -13.247 1.00 80.81 135 ARG A CA 1
ATOM 1082 C C . ARG A 1 135 ? -12.213 -1.955 -11.880 1.00 80.81 135 ARG A C 1
ATOM 1084 O O . ARG A 1 135 ? -13.290 -1.417 -11.661 1.00 80.81 135 ARG A O 1
ATOM 1091 N N . ARG A 1 136 ? -11.548 -2.644 -10.951 1.00 78.31 136 ARG A N 1
ATOM 1092 C CA . ARG A 1 136 ? -11.984 -2.816 -9.559 1.00 78.31 136 ARG A CA 1
ATOM 1093 C C . ARG A 1 136 ? -11.502 -1.685 -8.652 1.00 78.31 136 ARG A C 1
ATOM 1095 O O . ARG A 1 136 ? -11.897 -1.607 -7.490 1.00 78.31 136 ARG A O 1
ATOM 1102 N N . CYS A 1 137 ? -10.680 -0.788 -9.190 1.00 75.81 137 CYS A N 1
ATOM 1103 C CA . CYS A 1 137 ? -10.213 0.395 -8.495 1.00 75.81 137 CYS A CA 1
ATOM 1104 C C . CYS A 1 137 ? -11.251 1.512 -8.507 1.00 75.81 137 CYS A C 1
ATOM 1106 O O . CYS A 1 137 ? -11.429 2.193 -9.515 1.00 75.81 137 CYS A O 1
ATOM 1108 N N . SER A 1 138 ? -11.899 1.713 -7.361 1.00 65.19 138 SER A N 1
ATOM 1109 C CA . SER A 1 138 ? -12.822 2.828 -7.116 1.00 65.19 138 SER A CA 1
ATOM 1110 C C . SER A 1 138 ? -12.145 4.197 -7.334 1.00 65.19 138 SER A C 1
ATOM 1112 O O . SER A 1 138 ? -10.985 4.373 -6.967 1.00 65.19 138 SER A O 1
ATOM 1114 N N . ASN A 1 139 ? -12.894 5.178 -7.855 1.00 60.78 139 ASN A N 1
ATOM 1115 C CA . ASN A 1 139 ? -12.654 6.628 -7.706 1.00 60.78 139 ASN A CA 1
ATOM 1116 C C . ASN A 1 139 ? -11.258 7.164 -8.093 1.00 60.78 139 ASN A C 1
ATOM 1118 O O . ASN A 1 139 ? -10.723 8.041 -7.420 1.00 60.78 139 ASN A O 1
ATOM 1122 N N . LYS A 1 140 ? -10.653 6.683 -9.185 1.00 60.16 140 LYS A N 1
ATOM 1123 C CA . LYS A 1 140 ? -9.283 7.074 -9.585 1.00 60.16 140 LYS A CA 1
ATOM 1124 C C . LYS A 1 140 ? -9.084 8.572 -9.834 1.00 60.16 140 LYS A C 1
ATOM 1126 O O . LYS A 1 140 ? -8.079 9.125 -9.390 1.00 60.16 140 LYS A O 1
ATOM 1131 N N . GLU A 1 141 ? -10.009 9.191 -10.562 1.00 58.66 141 GLU A N 1
ATOM 1132 C CA . GLU A 1 141 ? -9.922 10.594 -10.999 1.00 58.66 141 GLU A CA 1
ATOM 1133 C C . GLU A 1 141 ? -10.170 11.543 -9.828 1.00 58.66 141 GLU A C 1
ATOM 1135 O O . GLU A 1 141 ? -9.377 12.434 -9.534 1.00 58.66 141 GLU A O 1
ATOM 1140 N N . GLN A 1 142 ? -11.228 11.254 -9.080 1.00 57.16 142 GLN A N 1
ATOM 1141 C CA . GLN A 1 142 ? -11.594 11.953 -7.861 1.00 57.16 142 GLN A CA 1
ATOM 1142 C C . GLN A 1 142 ? -10.498 11.872 -6.782 1.00 57.16 142 GLN A C 1
ATOM 1144 O O . GLN A 1 142 ? -10.183 12.879 -6.156 1.00 57.16 142 GLN A O 1
ATOM 1149 N N . ALA A 1 143 ? -9.845 10.715 -6.618 1.00 58.69 143 ALA A N 1
ATOM 1150 C CA . ALA A 1 143 ? -8.790 10.547 -5.621 1.00 58.69 143 ALA A CA 1
ATOM 1151 C C . ALA A 1 143 ? -7.549 11.409 -5.881 1.00 58.69 143 ALA A C 1
ATOM 1153 O O . ALA A 1 143 ? -6.906 11.872 -4.942 1.00 58.69 143 ALA A O 1
ATOM 1154 N N . PHE A 1 144 ? -7.190 11.595 -7.151 1.00 58.62 144 PHE A N 1
ATOM 1155 C CA . PHE A 1 144 ? -6.067 12.444 -7.539 1.00 58.62 144 PHE A CA 1
ATOM 1156 C C . PHE A 1 144 ? -6.390 13.931 -7.341 1.00 58.62 144 PHE A C 1
ATOM 1158 O O . PHE A 1 144 ? -5.576 14.661 -6.783 1.00 58.62 144 PHE A O 1
ATOM 1165 N N . ALA A 1 145 ? -7.600 14.362 -7.711 1.00 58.75 145 ALA A N 1
ATOM 1166 C CA . ALA A 1 145 ? -8.051 15.734 -7.483 1.00 58.75 145 ALA A CA 1
ATOM 1167 C C . ALA A 1 145 ? -8.055 16.099 -5.986 1.00 58.75 145 ALA A C 1
ATOM 1169 O O . ALA A 1 145 ? -7.567 17.164 -5.616 1.00 58.75 145 ALA A O 1
ATOM 1170 N N . THR A 1 146 ? -8.522 15.193 -5.118 1.00 59.12 146 THR A N 1
ATOM 1171 C CA . THR A 1 146 ? -8.518 15.404 -3.662 1.00 59.12 146 THR A CA 1
ATOM 1172 C C . THR A 1 146 ? -7.108 15.470 -3.073 1.00 59.12 146 THR A C 1
ATOM 1174 O O . THR A 1 146 ? -6.865 16.273 -2.179 1.00 59.12 146 THR A O 1
ATOM 1177 N N . GLU A 1 147 ? -6.162 14.665 -3.572 1.00 59.91 147 GLU A N 1
ATOM 1178 C CA . GLU A 1 147 ? -4.752 14.727 -3.144 1.00 59.91 147 GLU A CA 1
ATOM 1179 C C . GLU A 1 147 ? -4.117 16.092 -3.414 1.00 59.91 147 GLU A C 1
ATOM 1181 O O . GLU A 1 147 ? -3.327 16.564 -2.602 1.00 59.91 147 GLU A O 1
ATOM 1186 N N . ILE A 1 148 ? -4.467 16.721 -4.535 1.00 60.12 148 ILE A N 1
ATOM 1187 C CA . ILE A 1 148 ? -3.937 18.032 -4.924 1.00 60.12 148 ILE A CA 1
ATOM 1188 C C . ILE A 1 148 ? -4.638 19.161 -4.160 1.00 60.12 148 ILE A C 1
ATOM 1190 O O . ILE A 1 148 ? -4.010 20.167 -3.841 1.00 60.12 148 ILE A O 1
ATOM 1194 N N . SER A 1 149 ? -5.929 19.009 -3.854 1.00 57.06 149 SER A N 1
ATOM 1195 C CA . SER A 1 149 ? -6.717 20.043 -3.174 1.00 57.06 149 SER A CA 1
ATOM 1196 C C . SER A 1 149 ? -6.559 20.052 -1.650 1.00 57.06 149 SER A C 1
ATOM 1198 O O . SER A 1 149 ? -6.994 21.002 -1.004 1.00 57.06 149 SER A O 1
ATOM 1200 N N . GLN A 1 150 ? -6.000 18.998 -1.047 1.00 57.88 150 GLN A N 1
ATOM 1201 C CA . GLN A 1 150 ? -5.749 18.949 0.394 1.00 57.88 150 GLN A CA 1
ATOM 1202 C C . GLN A 1 150 ? -4.450 19.710 0.710 1.00 57.88 150 GLN A C 1
ATOM 1204 O O . GLN A 1 150 ? -3.387 19.314 0.225 1.00 57.88 150 GLN A O 1
ATOM 1209 N N . PRO A 1 151 ? -4.478 20.774 1.534 1.00 48.81 151 PRO A N 1
ATOM 1210 C CA . PRO A 1 151 ? -3.255 21.456 1.927 1.00 48.81 151 PRO A CA 1
ATOM 1211 C C . PRO A 1 151 ? -2.348 20.476 2.683 1.00 48.81 151 PRO A C 1
ATOM 1213 O O . PRO A 1 151 ? -2.734 19.908 3.711 1.00 48.81 151 PRO A O 1
ATOM 1216 N N . PHE A 1 152 ? -1.126 20.280 2.179 1.00 45.56 152 PHE A N 1
ATOM 1217 C CA . PHE A 1 152 ? -0.040 19.673 2.942 1.00 45.56 152 PHE A CA 1
ATOM 1218 C C . PHE A 1 152 ? 0.228 20.574 4.149 1.00 45.56 152 PHE A C 1
ATOM 1220 O O . PHE A 1 152 ? 0.994 21.530 4.064 1.00 45.56 152 PHE A O 1
ATOM 1227 N N . ILE A 1 153 ? -0.414 20.297 5.282 1.00 44.34 153 ILE A N 1
ATOM 1228 C CA . ILE A 1 153 ? 0.031 20.872 6.549 1.00 44.34 153 ILE A CA 1
ATOM 1229 C C . ILE A 1 153 ? 1.363 20.185 6.843 1.00 44.34 153 ILE A C 1
ATOM 1231 O O . ILE A 1 153 ? 1.387 19.025 7.262 1.00 44.34 153 ILE A O 1
ATOM 1235 N N . LEU A 1 154 ? 2.466 20.867 6.517 1.00 33.28 154 LEU A N 1
ATOM 1236 C CA . LEU A 1 154 ? 3.792 20.511 7.008 1.00 33.28 154 LEU A CA 1
ATOM 1237 C C . LEU A 1 154 ? 3.694 20.323 8.528 1.00 33.28 154 LEU A C 1
ATOM 1239 O O . LEU A 1 154 ? 3.013 21.121 9.176 1.00 33.28 154 LEU A O 1
ATOM 1243 N N . PRO A 1 155 ? 4.355 19.309 9.113 1.00 36.16 155 PRO A N 1
ATOM 1244 C CA . PRO A 1 155 ? 4.472 19.256 10.557 1.00 36.16 155 PRO A CA 1
ATOM 1245 C C . PRO A 1 155 ? 5.153 20.554 10.984 1.00 36.16 155 PRO A C 1
ATOM 1247 O O . PRO A 1 155 ? 6.291 20.824 10.601 1.00 36.16 155 PRO A O 1
ATOM 1250 N N . THR A 1 156 ? 4.415 21.395 11.704 1.00 32.88 156 THR A N 1
ATOM 1251 C CA . THR A 1 156 ? 4.961 22.584 12.343 1.00 32.88 156 THR A CA 1
ATOM 1252 C C . THR A 1 156 ? 6.130 22.127 13.199 1.00 32.88 156 THR A C 1
ATOM 1254 O O . THR A 1 156 ? 5.945 21.321 14.112 1.00 32.88 156 THR A O 1
ATOM 1257 N N . LEU A 1 157 ? 7.329 22.606 12.865 1.00 33.00 157 LEU A N 1
ATOM 1258 C CA . LEU A 1 157 ? 8.493 22.540 13.736 1.00 33.00 157 LEU A CA 1
ATOM 1259 C C . LEU A 1 157 ? 8.067 23.100 15.092 1.00 33.00 157 LEU A C 1
ATOM 1261 O O . LEU A 1 157 ? 7.826 24.298 15.233 1.00 33.00 157 LEU A O 1
ATOM 1265 N N . VAL A 1 158 ? 7.920 22.217 16.075 1.00 35.34 158 VAL A N 1
ATOM 1266 C CA . VAL A 1 158 ? 7.779 22.616 17.469 1.00 35.34 158 VAL A CA 1
ATOM 1267 C C . VAL A 1 158 ? 9.141 23.175 17.865 1.00 35.34 158 VAL A C 1
ATOM 1269 O O . VAL A 1 158 ? 10.080 22.422 18.111 1.00 35.34 158 VAL A O 1
ATOM 1272 N N . HIS A 1 159 ? 9.271 24.501 17.862 1.00 32.84 159 HIS A N 1
ATOM 1273 C CA . HIS A 1 159 ? 10.353 25.169 18.570 1.00 32.84 159 HIS A CA 1
ATOM 1274 C C . HIS A 1 159 ? 10.152 24.886 20.060 1.00 32.84 159 HIS A C 1
ATOM 1276 O O . HIS A 1 159 ? 9.265 25.457 20.694 1.00 32.84 159 HIS A O 1
ATOM 1282 N N . HIS A 1 160 ? 10.944 23.968 20.612 1.00 35.75 160 HIS A N 1
ATOM 1283 C CA . HIS A 1 160 ? 11.157 23.934 22.051 1.00 35.75 160 HIS A CA 1
ATOM 1284 C C . HIS A 1 160 ? 11.900 25.211 22.440 1.00 35.75 160 HIS A C 1
ATOM 1286 O O . HIS A 1 160 ? 12.971 25.503 21.905 1.00 35.75 160 HIS A O 1
ATOM 1292 N N . SER A 1 161 ? 11.225 25.995 23.279 1.00 40.75 161 SER A N 1
ATOM 1293 C CA . SER A 1 161 ? 11.780 27.129 24.018 1.00 40.75 161 SER A CA 1
ATOM 1294 C C . SER A 1 161 ? 12.670 26.634 25.150 1.00 40.75 161 SER A C 1
ATOM 1296 O O . SER A 1 161 ? 12.388 25.522 25.654 1.00 40.75 161 SER A O 1
#

Foldseek 3Di:
DDFAAAAAQDAPLDQVVLVVCCVPPVPVSQCCCQPPCLCCRPHNVCVSDPPPDDPSDNDDQQVSCCQAFFVQVRHPADAQDDPVVLVCQVVVPVVQHLQNQSVCCRGVVNVSQRGDHNVGGRSYDHDPVQNHPPVSRPDPPVSVVVVVPDDPPDPPPPPDD

pLDDT: mean 79.91, std 17.89, range [32.84, 96.69]

Organism: NCBI:txid451379

Sequence (161 aa):
MVKNKTPCCLDRLSTISCQRLQLFNPSLFLYNCIHNADFAFVQCCKTCFTQRNSHIMDLDYKKISENLLTNKASAICYDRRDKEWCESMRLEYARLGCSSMPFAFRVCRKSCGYCSTINKAADVVYNFSIAIDYRRCSNKEQAFATEISQPFILPTLVHHS

Radius of gyration: 15.97 Å; chains: 1; bounding box: 37×39×41 Å

Secondary structure (DSSP, 8-state):
--TT------BTT-HHHHHHHHHH-HHHHHHHHHH-HHIIIIIBHHHHH-TTS-TT----HHHHHIIIII-TTT-----SS-HHHHHHHHHHTTTTSSSS-HHHHHHSTTTTTSS--SS---SS---HHHHT-TTS-TTHHHHHHHHHHS-----------